Protein AF-A0A1M5EI82-F1 (afdb_monomer)

Foldseek 3Di:
DVVVVVVVVVPPPDDDPVNVVVVVVVVVVVCVPVVVVVVVVLVVVLVVVVVVLQVLQQVLVVVCVVVVNFDPDLDPDDDPPPPDDDDDKTKAQPVNSCVVPSDVDQDDRGDPQAGSVSWIWIWDQDPPDRDIDTHTDRPGPD

Radius of gyratio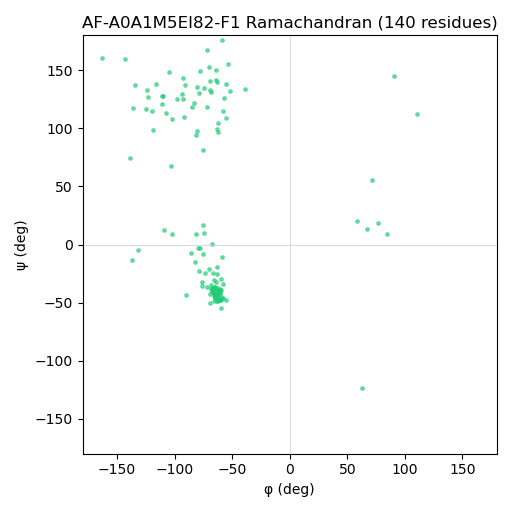n: 29.44 Å; Cα contacts (8 Å, |Δi|>4): 134; chains: 1; bounding box: 91×38×67 Å

Nearest PDB structures (foldseek):
  4uwd-assembly1_A  TM=3.616E-01  e=4.903E+00  Homo sapiens
  5lbf-assembly1_A  TM=3.877E-01  e=9.250E+00  Homo sapiens
  5lbb-assembly1_A-3  TM=3.607E-01  e=8.147E+00  Homo sapiens

Organism: NCBI:txid930117

Structure (mmCIF, N/CA/C/O backbone):
data_AF-A0A1M5EI82-F1
#
_entry.id   AF-A0A1M5EI82-F1
#
loop_
_atom_site.group_PDB
_atom_site.id
_atom_site.type_symbol
_atom_site.label_atom_id
_atom_site.label_alt_id
_atom_site.label_comp_id
_atom_site.label_asym_id
_atom_site.label_entity_id
_atom_site.label_seq_id
_atom_site.pdbx_PDB_ins_code
_atom_site.Cartn_x
_atom_site.Cartn_y
_atom_site.Cartn_z
_atom_site.occupancy
_atom_site.B_iso_or_equiv
_atom_site.auth_seq_id
_atom_site.auth_comp_id
_atom_site.auth_asym_id
_atom_site.auth_atom_id
_atom_site.pdbx_PDB_model_num
ATOM 1 N N . MET A 1 1 ? -60.679 -20.393 24.642 1.00 58.78 1 MET A N 1
ATOM 2 C CA . MET A 1 1 ? -59.237 -20.642 24.381 1.00 58.78 1 MET A CA 1
ATOM 3 C C . MET A 1 1 ? -58.317 -19.411 24.526 1.00 58.78 1 MET A C 1
ATOM 5 O O . MET A 1 1 ? -57.128 -19.606 24.747 1.00 58.78 1 MET A O 1
ATOM 9 N N . LEU A 1 2 ? -58.817 -18.161 24.530 1.00 64.19 2 LEU A N 1
ATOM 10 C CA . LEU A 1 2 ? -57.994 -16.929 24.601 1.00 64.19 2 LEU A CA 1
ATOM 11 C C . LEU A 1 2 ? -57.156 -16.721 25.889 1.00 64.19 2 LEU A C 1
ATOM 13 O O . LEU A 1 2 ? -56.190 -15.961 25.880 1.00 64.19 2 LEU A O 1
ATOM 17 N N . LYS A 1 3 ? -57.477 -17.394 27.005 1.00 61.47 3 LYS A N 1
ATOM 18 C CA . LYS A 1 3 ? -56.749 -17.227 28.283 1.00 61.47 3 LYS A CA 1
ATOM 19 C C . LYS A 1 3 ? -55.294 -17.729 28.237 1.00 61.47 3 LYS A C 1
ATOM 21 O O . LYS A 1 3 ? -54.474 -17.240 29.010 1.00 61.47 3 LYS A O 1
ATOM 26 N N . LYS A 1 4 ? -54.953 -18.661 27.334 1.00 62.34 4 LYS A N 1
ATOM 27 C CA . LYS A 1 4 ? -53.582 -19.198 27.212 1.00 62.34 4 LYS A CA 1
ATOM 28 C C . LYS A 1 4 ? -52.618 -18.224 26.511 1.00 62.34 4 LYS A C 1
ATOM 30 O O . LYS A 1 4 ? -51.461 -18.154 26.912 1.00 62.34 4 LYS A O 1
ATOM 35 N N . LEU A 1 5 ? -53.093 -17.410 25.559 1.00 65.62 5 LEU A N 1
ATOM 36 C CA . LEU A 1 5 ? -52.275 -16.395 24.869 1.00 65.62 5 LEU A CA 1
ATOM 37 C C . LEU A 1 5 ? -51.879 -15.235 25.800 1.00 65.62 5 LEU A C 1
ATOM 39 O O . LEU A 1 5 ? -50.717 -14.837 25.842 1.00 65.62 5 LEU A O 1
ATOM 43 N N . LYS A 1 6 ? -52.818 -14.750 26.627 1.00 63.22 6 LYS A N 1
ATOM 44 C CA . LYS A 1 6 ? -52.584 -13.647 27.584 1.00 63.22 6 LYS A CA 1
ATOM 45 C C . LYS A 1 6 ? -51.534 -13.978 28.660 1.00 63.22 6 LYS A C 1
ATOM 47 O O . LYS A 1 6 ? -50.902 -13.078 29.201 1.00 63.22 6 LYS A O 1
ATOM 52 N N . LYS A 1 7 ? -51.332 -15.266 28.969 1.00 59.28 7 LYS A N 1
ATOM 53 C CA . LYS A 1 7 ? -50.349 -15.738 29.961 1.00 59.28 7 LYS A CA 1
ATOM 54 C C . LYS A 1 7 ? -48.911 -15.760 29.417 1.00 59.28 7 LYS A C 1
ATOM 56 O O . LYS A 1 7 ? -47.985 -15.686 30.218 1.00 59.28 7 LYS A O 1
ATOM 61 N N . LYS A 1 8 ? -48.727 -15.819 28.089 1.00 62.22 8 LYS A N 1
ATOM 62 C CA . LYS A 1 8 ? -47.405 -15.844 27.433 1.00 62.22 8 LYS A CA 1
ATOM 63 C C . LYS A 1 8 ? -46.735 -14.460 27.410 1.00 62.22 8 LYS A C 1
ATOM 65 O O . LYS A 1 8 ? -45.540 -14.368 27.644 1.00 62.22 8 LYS A O 1
ATOM 70 N N . PHE A 1 9 ? -47.511 -13.385 27.243 1.00 64.31 9 PHE A N 1
ATOM 71 C CA . PHE A 1 9 ? -47.004 -12.002 27.286 1.00 64.31 9 PHE A CA 1
ATOM 72 C C . PHE A 1 9 ? -46.648 -11.510 28.698 1.00 64.31 9 PHE A C 1
ATOM 74 O O . PHE A 1 9 ? -45.794 -10.649 28.850 1.00 64.31 9 PHE A O 1
ATOM 81 N N . LYS A 1 10 ? -47.249 -12.086 29.748 1.00 60.59 10 LYS A N 1
ATOM 82 C CA . LYS A 1 10 ? -46.920 -11.769 31.151 1.00 60.59 10 LYS A CA 1
ATOM 83 C C . LYS A 1 10 ? -45.632 -12.433 31.668 1.00 60.59 10 LYS A C 1
ATOM 85 O O . LYS A 1 10 ? -45.276 -12.210 32.817 1.00 60.59 10 LYS A O 1
ATOM 90 N N . GLN A 1 11 ? -44.969 -13.266 30.862 1.00 62.69 11 GLN A N 1
ATOM 91 C CA . GLN A 1 11 ? -43.753 -14.003 31.246 1.00 62.69 11 GLN A CA 1
ATOM 92 C C . GLN A 1 11 ? -42.485 -13.498 30.550 1.00 62.69 11 GLN A C 1
ATOM 94 O O . GLN A 1 11 ? -41.451 -14.157 30.613 1.00 62.69 11 GLN A O 1
ATOM 99 N N . GLN A 1 12 ? -42.532 -12.336 29.901 1.00 67.44 12 GLN A N 1
ATOM 100 C CA . GLN A 1 12 ? -41.312 -11.700 29.423 1.00 67.44 12 GLN A CA 1
ATOM 101 C C . GLN A 1 12 ? -40.662 -10.982 30.606 1.00 67.44 12 GLN A C 1
ATOM 103 O O . GLN A 1 12 ? -41.083 -9.895 30.996 1.00 67.44 12 GLN A O 1
ATOM 108 N N . LYS A 1 13 ? -39.676 -11.637 31.230 1.00 70.38 13 LYS A N 1
ATOM 109 C CA . LYS A 1 13 ? -38.727 -10.958 32.114 1.00 70.38 13 LYS A CA 1
ATOM 110 C C . LYS A 1 13 ? -37.973 -9.958 31.234 1.00 70.38 13 LYS A C 1
ATOM 112 O O . LYS A 1 13 ? -37.131 -10.364 30.441 1.00 70.38 13 LYS A O 1
ATOM 117 N N . GLY A 1 14 ? -38.381 -8.692 31.273 1.00 72.62 14 GLY A N 1
ATOM 118 C CA . GLY A 1 14 ? -37.702 -7.623 30.548 1.00 72.62 14 GLY A CA 1
ATOM 119 C C . GLY A 1 14 ? -36.290 -7.438 31.094 1.00 72.62 14 GLY A C 1
ATOM 120 O O . GLY A 1 14 ? -36.087 -7.547 32.303 1.00 72.62 14 GLY A O 1
ATOM 121 N N . PHE A 1 15 ? -35.339 -7.176 30.198 1.00 75.94 15 PHE A N 1
ATOM 122 C CA . PHE A 1 15 ? -34.001 -6.719 30.566 1.00 75.94 15 PHE A CA 1
ATOM 123 C C . PHE A 1 15 ? -34.118 -5.461 31.428 1.00 75.94 15 PHE A C 1
ATOM 125 O O . PHE A 1 15 ? -34.940 -4.580 31.154 1.00 75.94 15 PHE A O 1
ATOM 132 N N . THR A 1 16 ? -33.316 -5.374 32.480 1.00 89.81 16 THR A N 1
ATOM 133 C CA . THR A 1 16 ? -33.266 -4.172 33.309 1.00 89.81 16 THR A CA 1
ATOM 134 C C . THR A 1 16 ? -32.439 -3.093 32.607 1.00 89.81 16 THR A C 1
ATOM 136 O O . THR A 1 16 ? -31.489 -3.386 31.880 1.00 89.81 16 THR A O 1
ATOM 139 N N . LEU A 1 17 ? -32.766 -1.816 32.829 1.00 88.56 17 LEU A N 1
ATOM 140 C CA . LEU A 1 17 ? -31.970 -0.706 32.284 1.00 88.56 17 LEU A CA 1
ATOM 141 C C . LEU A 1 17 ? -30.519 -0.737 32.789 1.00 88.56 17 LEU A C 1
ATOM 143 O O . LEU A 1 17 ? -29.614 -0.319 32.076 1.00 88.56 17 LEU A O 1
ATOM 147 N N . VAL A 1 18 ? -30.299 -1.263 33.996 1.00 91.69 18 VAL A N 1
ATOM 148 C CA . VAL A 1 18 ? -28.968 -1.396 34.603 1.00 91.69 18 VAL A CA 1
ATOM 149 C C . VAL A 1 18 ? -28.112 -2.414 33.849 1.00 91.69 18 VAL A C 1
ATOM 151 O O . VAL A 1 18 ? -26.935 -2.155 33.612 1.00 91.69 18 VAL A O 1
ATOM 154 N N . GLU A 1 19 ? -28.693 -3.536 33.416 1.00 89.25 19 GLU A N 1
ATOM 155 C CA . GLU A 1 19 ? -27.982 -4.521 32.591 1.00 89.25 19 GLU A CA 1
ATOM 156 C C . GLU A 1 19 ? -27.579 -3.930 31.239 1.00 89.25 19 GLU A C 1
ATOM 158 O O . GLU A 1 19 ? -26.444 -4.112 30.805 1.00 89.25 19 GLU A O 1
ATOM 163 N N . LEU A 1 20 ? -28.469 -3.169 30.594 1.00 91.88 20 LEU A N 1
ATOM 164 C CA . LEU A 1 20 ? -28.139 -2.507 29.332 1.00 91.88 20 LEU A CA 1
ATOM 165 C C . LEU A 1 20 ? -27.047 -1.437 29.522 1.00 91.88 20 LEU A C 1
ATOM 167 O O . LEU A 1 20 ? -26.140 -1.328 28.698 1.00 91.88 20 LEU A O 1
ATOM 171 N N . LEU A 1 21 ? -27.103 -0.688 30.628 1.00 93.25 21 LEU A N 1
ATOM 172 C CA . LEU A 1 21 ? -26.126 0.346 30.971 1.00 93.25 21 LEU A CA 1
ATOM 173 C C . LEU A 1 21 ? -24.723 -0.234 31.216 1.00 93.25 21 LEU A C 1
ATOM 175 O O . LEU A 1 21 ? -23.734 0.319 30.736 1.00 93.25 21 LEU A O 1
ATOM 179 N N . ALA A 1 22 ? -24.624 -1.364 31.919 1.00 94.38 22 ALA A N 1
ATOM 180 C CA . ALA A 1 22 ? -23.345 -2.033 32.146 1.00 94.38 22 ALA A CA 1
ATOM 181 C C . ALA A 1 22 ? -22.690 -2.490 30.828 1.00 94.38 22 ALA A C 1
ATOM 183 O O . ALA A 1 22 ? -21.480 -2.350 30.658 1.00 94.38 22 ALA A O 1
ATOM 184 N N . VAL A 1 23 ? -23.484 -2.976 29.866 1.00 95.56 23 VAL A N 1
ATOM 185 C CA . VAL A 1 23 ? -22.982 -3.426 28.556 1.00 95.56 23 VAL A CA 1
ATOM 186 C C . VAL A 1 23 ? -22.417 -2.263 27.741 1.00 95.56 23 VAL A C 1
ATOM 188 O O . VAL A 1 23 ? -21.295 -2.358 27.246 1.00 95.56 23 VAL A O 1
ATOM 191 N N . ILE A 1 24 ? -23.148 -1.149 27.624 1.00 95.44 24 ILE A N 1
ATOM 192 C CA . ILE A 1 24 ? -22.660 0.012 26.861 1.00 95.44 24 ILE A CA 1
ATOM 193 C C . ILE A 1 24 ? -21.431 0.656 27.512 1.00 95.44 24 ILE A C 1
ATOM 195 O O . ILE A 1 24 ? -20.576 1.169 26.796 1.00 95.44 24 ILE A O 1
ATOM 199 N N . ALA A 1 25 ? -21.304 0.592 28.843 1.00 96.44 25 ALA A N 1
ATOM 200 C CA . ALA A 1 25 ? -20.120 1.076 29.546 1.00 96.44 25 ALA A CA 1
ATOM 201 C C . ALA A 1 25 ? -18.874 0.256 29.171 1.00 96.44 25 ALA A C 1
ATOM 203 O O . ALA A 1 25 ? -17.836 0.829 28.846 1.00 96.44 25 ALA A O 1
ATOM 204 N N . ILE A 1 26 ? -18.989 -1.077 29.142 1.00 97.12 26 ILE A N 1
ATOM 205 C CA . ILE A 1 26 ? -17.895 -1.963 28.716 1.00 97.12 26 ILE A CA 1
ATOM 206 C C . ILE A 1 26 ? -17.563 -1.740 27.233 1.00 97.12 26 ILE A C 1
ATOM 208 O O . ILE A 1 26 ? -16.391 -1.595 26.888 1.00 97.12 26 ILE A O 1
ATOM 212 N N . LEU A 1 27 ? -18.575 -1.651 26.360 1.00 97.44 27 LEU A N 1
ATOM 213 C CA . LEU A 1 27 ? -18.367 -1.355 24.937 1.00 97.44 27 LEU A CA 1
ATOM 214 C C . LEU A 1 27 ? -17.684 0.003 24.731 1.00 97.44 27 LEU A C 1
ATOM 216 O O . LEU A 1 27 ? -16.790 0.103 23.897 1.00 97.44 27 LEU A O 1
ATOM 220 N N . GLY A 1 28 ? -18.041 1.021 25.518 1.00 97.69 28 GLY A N 1
ATOM 221 C CA . GLY A 1 28 ? -17.406 2.338 25.472 1.00 97.69 28 GLY A CA 1
ATOM 222 C C . GLY A 1 28 ? -15.911 2.286 25.793 1.00 97.69 28 GLY A C 1
ATOM 223 O O . GLY A 1 28 ? -15.116 2.897 25.083 1.00 97.69 28 GLY A O 1
ATOM 224 N N . ILE A 1 29 ? -15.515 1.507 26.805 1.00 97.69 29 ILE A N 1
ATOM 225 C CA . ILE A 1 29 ? -14.099 1.315 27.163 1.00 97.69 29 ILE A CA 1
ATOM 226 C C . ILE A 1 29 ? -13.341 0.604 26.033 1.00 97.69 29 ILE A C 1
ATOM 228 O O . ILE A 1 29 ? -12.239 1.018 25.681 1.00 97.69 29 ILE A O 1
ATOM 232 N N . ILE A 1 30 ? -13.935 -0.437 25.438 1.00 97.69 30 ILE A N 1
ATOM 233 C CA . ILE A 1 30 ? -13.321 -1.170 24.320 1.00 97.69 30 ILE A CA 1
ATOM 234 C C . ILE A 1 30 ? -13.140 -0.246 23.113 1.00 97.69 30 ILE A C 1
ATOM 236 O O . ILE A 1 30 ? -12.047 -0.178 22.559 1.00 97.69 30 ILE A O 1
ATOM 240 N N . VAL A 1 31 ? -14.185 0.493 22.727 1.00 97.56 31 VAL A N 1
ATOM 241 C CA . VAL A 1 31 ? -14.155 1.415 21.579 1.00 97.56 31 VAL A CA 1
ATOM 242 C C . VAL A 1 31 ? -13.112 2.515 21.777 1.00 97.56 31 VAL A C 1
ATOM 244 O O . VAL A 1 31 ? -12.389 2.828 20.833 1.00 97.56 31 VAL A O 1
ATOM 247 N N . ALA A 1 32 ? -12.981 3.053 22.994 1.00 96.81 32 ALA A N 1
ATOM 248 C CA . ALA A 1 32 ? -12.012 4.105 23.301 1.00 96.81 32 ALA A CA 1
ATOM 249 C C . ALA A 1 32 ? -10.556 3.699 23.004 1.00 96.81 32 ALA A C 1
ATOM 251 O O . ALA A 1 32 ? -9.766 4.544 22.593 1.00 96.81 32 ALA A O 1
ATOM 252 N N . ILE A 1 33 ? -10.206 2.420 23.182 1.00 96.31 33 ILE A N 1
ATOM 253 C CA . ILE A 1 33 ? -8.868 1.890 22.871 1.00 96.31 33 ILE A CA 1
ATOM 254 C C . ILE A 1 33 ? -8.809 1.393 21.421 1.00 96.31 33 ILE A C 1
ATOM 256 O O . ILE A 1 33 ? -7.846 1.664 20.710 1.00 96.31 33 ILE A O 1
ATOM 260 N N . ALA A 1 34 ? -9.842 0.685 20.961 1.00 96.62 34 ALA A N 1
ATOM 261 C CA . ALA A 1 34 ? -9.832 0.010 19.668 1.00 96.62 34 ALA A CA 1
ATOM 262 C C . ALA A 1 34 ? -9.760 0.980 18.480 1.00 96.62 34 ALA A C 1
ATOM 264 O O . ALA A 1 34 ? -9.015 0.721 17.540 1.00 96.6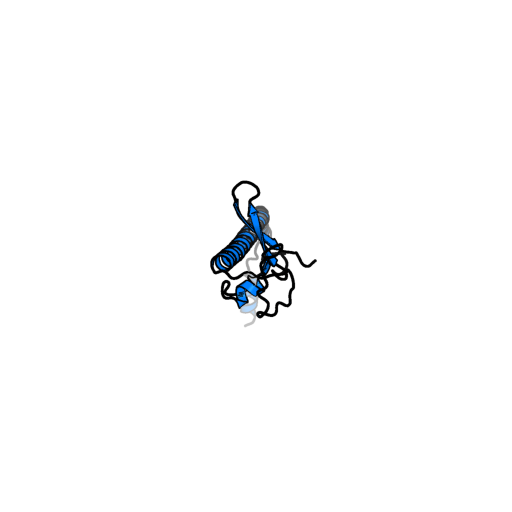2 34 ALA A O 1
ATOM 265 N N . VAL A 1 35 ? -10.495 2.097 18.516 1.00 95.25 35 VAL A N 1
ATOM 266 C CA . VAL A 1 35 ? -10.553 3.055 17.397 1.00 95.25 35 VAL A CA 1
ATOM 267 C C . VAL A 1 35 ? -9.178 3.645 17.043 1.00 95.25 35 VAL A C 1
ATOM 269 O O . VAL A 1 35 ? -8.776 3.499 15.888 1.00 95.25 35 VAL A O 1
ATOM 272 N N . PRO A 1 36 ? -8.417 4.261 17.974 1.00 95.19 36 PRO A N 1
ATOM 273 C CA . PRO A 1 36 ? -7.098 4.800 17.638 1.00 95.19 36 PRO A CA 1
ATOM 274 C C . PRO A 1 36 ? -6.096 3.703 17.254 1.00 95.19 36 PRO A C 1
ATOM 276 O O . PRO A 1 36 ? -5.295 3.899 16.346 1.00 95.19 36 PRO A O 1
ATOM 279 N N . THR A 1 37 ? -6.149 2.529 17.897 1.00 96.81 37 THR A N 1
ATOM 280 C CA . THR A 1 37 ? -5.247 1.417 17.564 1.00 96.81 37 THR A CA 1
ATOM 281 C C . THR A 1 37 ? -5.481 0.891 16.150 1.00 96.81 37 THR A C 1
ATOM 283 O O . THR A 1 37 ? -4.519 0.709 15.411 1.00 96.81 37 THR A O 1
ATOM 286 N N . ILE A 1 38 ? -6.738 0.670 15.755 1.00 95.12 38 ILE A N 1
ATOM 287 C CA . ILE A 1 38 ? -7.071 0.203 14.403 1.00 95.12 38 ILE A CA 1
ATOM 288 C C . ILE A 1 38 ? -6.701 1.268 13.370 1.00 95.12 38 ILE A C 1
ATOM 290 O O . ILE A 1 38 ? -6.124 0.919 12.347 1.00 95.12 38 ILE A O 1
ATOM 294 N N . GLY A 1 39 ? -6.961 2.550 13.655 1.00 93.19 39 GLY A N 1
ATOM 295 C CA . GLY A 1 39 ? -6.553 3.651 12.778 1.00 93.19 39 GLY A CA 1
ATOM 296 C C . GLY A 1 39 ? -5.051 3.637 12.482 1.00 93.19 39 GLY A C 1
ATOM 297 O O . GLY A 1 39 ? -4.664 3.659 11.319 1.00 93.19 39 GLY A O 1
ATOM 298 N N . ASN A 1 40 ? -4.219 3.495 13.519 1.00 94.06 40 ASN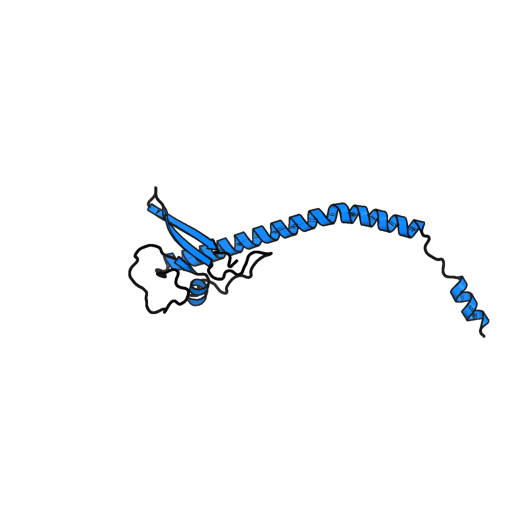 A N 1
ATOM 299 C CA . ASN A 1 40 ? -2.763 3.425 13.359 1.00 94.06 40 ASN A CA 1
ATOM 300 C C . ASN A 1 40 ? -2.304 2.168 12.602 1.00 94.06 40 ASN A C 1
ATOM 302 O O . ASN A 1 40 ? -1.351 2.217 11.834 1.00 94.06 40 ASN A O 1
ATOM 306 N N . ILE A 1 41 ? -2.952 1.018 12.820 1.00 95.12 41 ILE A N 1
ATOM 307 C CA . ILE A 1 41 ? -2.610 -0.217 12.095 1.00 95.12 41 ILE A CA 1
ATOM 308 C C . ILE A 1 41 ? -2.914 -0.056 10.606 1.00 95.12 41 ILE A C 1
ATOM 310 O O . ILE A 1 41 ? -2.095 -0.449 9.779 1.00 95.12 41 ILE A O 1
ATOM 314 N N . VAL A 1 42 ? -4.067 0.525 10.267 1.00 93.38 42 VAL A N 1
ATOM 315 C CA . VAL A 1 42 ? -4.451 0.772 8.873 1.00 93.38 42 VAL A CA 1
ATOM 316 C C . VAL A 1 42 ? -3.476 1.747 8.222 1.00 93.38 42 VAL A C 1
ATOM 318 O O . VAL A 1 42 ? -2.929 1.408 7.181 1.00 93.38 42 VAL A O 1
ATOM 321 N N . SER A 1 43 ? -3.166 2.882 8.859 1.00 91.88 43 SER A N 1
ATOM 322 C CA . SER A 1 43 ? -2.221 3.857 8.294 1.00 91.88 43 SER A CA 1
ATOM 323 C C . SER A 1 43 ? -0.827 3.269 8.076 1.00 91.88 43 SER A C 1
ATOM 325 O O . SER A 1 43 ? -0.211 3.512 7.045 1.00 91.88 43 SER A O 1
ATOM 327 N N . ASN A 1 44 ? -0.338 2.458 9.019 1.00 93.69 44 ASN A N 1
ATOM 328 C CA . ASN A 1 44 ? 0.956 1.795 8.868 1.00 93.69 44 ASN A CA 1
ATOM 329 C C . ASN A 1 44 ? 0.920 0.753 7.740 1.00 93.69 44 ASN A C 1
ATOM 331 O O . ASN A 1 44 ? 1.865 0.657 6.970 1.00 93.69 44 ASN A O 1
ATOM 335 N N . SER A 1 45 ? -0.182 0.004 7.615 1.00 94.12 45 SER A N 1
ATOM 336 C CA . SER A 1 45 ? -0.352 -0.972 6.529 1.00 94.12 45 SER A CA 1
ATOM 337 C C . SER A 1 45 ? -0.405 -0.289 5.160 1.00 94.12 45 SER A C 1
ATOM 339 O O . SER A 1 45 ? 0.113 -0.829 4.187 1.00 94.12 45 SER A O 1
ATOM 341 N N . GLU A 1 46 ? -1.018 0.896 5.083 1.00 92.38 46 GLU A N 1
ATOM 342 C CA . GLU A 1 46 ? -1.034 1.719 3.872 1.00 92.38 46 GLU A CA 1
ATOM 343 C C . GLU A 1 46 ? 0.376 2.211 3.507 1.00 92.38 46 GLU A C 1
ATOM 345 O O . GLU A 1 46 ? 0.790 2.096 2.355 1.00 92.38 46 GLU A O 1
ATOM 350 N N . GLU A 1 47 ? 1.146 2.698 4.485 1.00 91.88 47 GLU A N 1
ATOM 351 C CA . GLU A 1 47 ? 2.534 3.132 4.276 1.00 91.88 47 GLU A CA 1
ATOM 352 C C . GLU A 1 47 ? 3.446 1.971 3.841 1.00 91.88 47 GLU A C 1
ATOM 354 O O . GLU A 1 47 ? 4.267 2.126 2.935 1.00 91.88 47 GLU A O 1
ATOM 359 N N . ASP A 1 48 ? 3.287 0.797 4.454 1.00 93.94 48 ASP A N 1
ATOM 360 C CA . ASP A 1 48 ? 4.059 -0.400 4.114 1.00 93.94 48 ASP A CA 1
ATOM 361 C C . ASP A 1 48 ? 3.744 -0.890 2.693 1.00 93.94 48 ASP A C 1
ATOM 363 O O . ASP A 1 48 ? 4.657 -1.232 1.939 1.00 93.94 48 ASP A O 1
ATOM 367 N N . ALA A 1 49 ? 2.470 -0.881 2.291 1.00 93.19 49 ALA A N 1
ATOM 368 C CA . ALA A 1 49 ? 2.071 -1.250 0.935 1.00 93.19 49 ALA A CA 1
ATOM 369 C C . ALA A 1 49 ? 2.561 -0.233 -0.111 1.00 93.19 49 ALA A C 1
ATOM 371 O O . ALA A 1 49 ? 3.016 -0.632 -1.182 1.00 93.19 49 ALA A O 1
ATOM 372 N N . LEU A 1 50 ? 2.555 1.067 0.210 1.00 90.75 50 LEU A N 1
ATOM 373 C CA . LEU A 1 50 ? 3.125 2.096 -0.662 1.00 90.75 50 LEU A CA 1
ATOM 374 C C . LEU A 1 50 ? 4.623 1.866 -0.907 1.00 90.75 50 LEU A C 1
ATOM 376 O O . LEU A 1 50 ? 5.062 1.883 -2.057 1.00 90.75 50 LEU A O 1
ATOM 380 N N . LYS A 1 51 ? 5.393 1.613 0.158 1.00 91.81 51 LYS A N 1
ATOM 381 C CA . LYS A 1 51 ? 6.830 1.310 0.054 1.00 91.81 51 LYS A CA 1
ATOM 382 C C . LYS A 1 51 ? 7.084 0.042 -0.755 1.00 91.81 51 LYS A C 1
ATOM 384 O O . LYS A 1 51 ? 8.010 0.009 -1.558 1.00 91.81 51 LYS A O 1
ATOM 389 N N . ALA A 1 52 ? 6.254 -0.985 -0.570 1.00 94.12 52 ALA A N 1
ATOM 390 C CA . ALA A 1 52 ? 6.351 -2.217 -1.345 1.00 94.12 52 ALA A CA 1
ATOM 391 C C . ALA A 1 52 ? 6.120 -1.967 -2.845 1.00 94.12 52 ALA A C 1
ATOM 393 O O . ALA A 1 52 ? 6.863 -2.497 -3.671 1.00 94.12 52 ALA A O 1
ATOM 394 N N . ASN A 1 53 ? 5.142 -1.128 -3.203 1.00 92.88 53 ASN A N 1
ATOM 395 C CA . ASN A 1 53 ? 4.887 -0.745 -4.592 1.00 92.88 53 ASN A CA 1
ATOM 396 C C . ASN A 1 53 ? 6.046 0.073 -5.188 1.00 92.88 53 ASN A C 1
ATOM 398 O O . ASN A 1 53 ? 6.479 -0.208 -6.304 1.00 92.88 53 ASN A O 1
ATOM 402 N N . GLU A 1 54 ? 6.581 1.047 -4.447 1.00 92.44 54 GLU A N 1
ATOM 403 C CA . GLU A 1 54 ? 7.765 1.819 -4.853 1.00 92.44 54 GLU A CA 1
ATOM 404 C C . GLU A 1 54 ? 8.974 0.905 -5.106 1.00 92.44 54 GLU A C 1
ATOM 406 O O . GLU A 1 54 ? 9.648 1.024 -6.134 1.00 92.44 54 GLU A O 1
ATOM 411 N N . GLU A 1 55 ? 9.238 -0.040 -4.201 1.00 93.94 55 GLU A N 1
ATOM 412 C CA . GLU A 1 55 ? 10.330 -1.002 -4.342 1.00 93.94 55 GLU A CA 1
ATOM 413 C C . GLU A 1 55 ? 10.130 -1.907 -5.563 1.00 93.94 55 GLU A C 1
ATOM 415 O O . GLU A 1 55 ? 11.069 -2.136 -6.328 1.00 93.94 55 GLU A O 1
ATOM 420 N N . LEU A 1 56 ? 8.906 -2.389 -5.777 1.00 94.69 56 LEU A N 1
ATOM 421 C CA . LEU A 1 56 ? 8.534 -3.219 -6.919 1.00 94.69 56 LEU A CA 1
ATOM 422 C C . LEU A 1 56 ? 8.756 -2.485 -8.251 1.00 94.69 56 LEU A C 1
ATOM 424 O O . LEU A 1 56 ? 9.434 -3.023 -9.128 1.00 94.69 56 LEU A O 1
ATOM 428 N N . ILE A 1 57 ? 8.293 -1.238 -8.375 1.00 92.88 57 ILE A N 1
ATOM 429 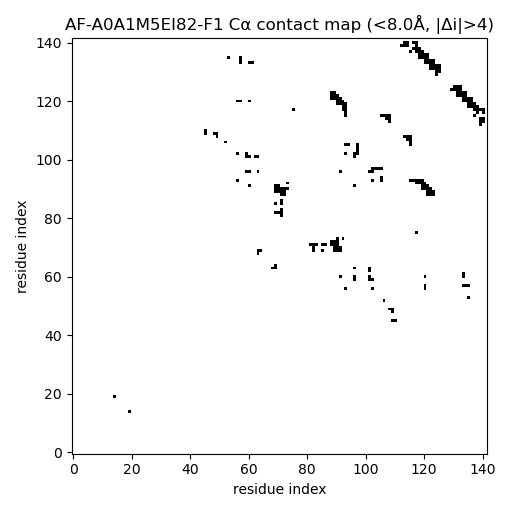C CA . ILE A 1 57 ? 8.488 -0.413 -9.580 1.00 92.88 57 ILE A CA 1
ATOM 430 C C . ILE A 1 57 ? 9.979 -0.102 -9.786 1.00 92.88 57 ILE A C 1
ATOM 432 O O . ILE A 1 57 ? 10.505 -0.226 -10.893 1.00 92.88 57 ILE A O 1
ATOM 436 N N . THR A 1 58 ? 10.699 0.242 -8.717 1.00 93.19 58 THR A N 1
ATOM 437 C CA . THR A 1 58 ? 12.138 0.539 -8.783 1.00 93.19 58 THR A CA 1
ATOM 438 C C . THR A 1 58 ? 12.953 -0.683 -9.203 1.00 93.19 58 THR A C 1
ATOM 440 O O . THR A 1 58 ? 13.890 -0.569 -9.994 1.00 93.19 58 THR A O 1
ATOM 443 N N . ASN A 1 59 ? 12.608 -1.870 -8.704 1.00 94.50 59 ASN A N 1
ATOM 444 C CA . ASN A 1 59 ? 13.270 -3.112 -9.090 1.00 94.50 59 ASN A CA 1
ATOM 445 C C . ASN A 1 59 ? 12.975 -3.488 -10.547 1.00 94.50 59 ASN A C 1
ATOM 447 O O . ASN A 1 59 ? 13.893 -3.919 -11.247 1.00 94.50 59 ASN A O 1
ATOM 451 N N . ALA A 1 60 ? 11.750 -3.260 -11.026 1.00 93.00 60 ALA A N 1
ATOM 452 C CA . ALA A 1 60 ? 11.407 -3.419 -12.437 1.00 93.00 60 ALA A CA 1
ATOM 453 C C . ALA A 1 60 ? 12.235 -2.470 -13.326 1.00 93.00 60 ALA A C 1
ATOM 455 O O . ALA A 1 60 ? 12.854 -2.920 -14.288 1.00 93.00 60 ALA A O 1
ATOM 456 N N . ALA A 1 61 ? 12.356 -1.192 -12.952 1.00 90.50 61 ALA A N 1
ATOM 457 C CA . ALA A 1 61 ? 13.193 -0.217 -13.658 1.00 90.50 61 ALA A CA 1
ATOM 458 C C . ALA A 1 61 ? 14.682 -0.596 -13.668 1.00 90.50 61 ALA A C 1
ATOM 460 O O . ALA A 1 61 ? 15.351 -0.485 -14.696 1.00 90.50 61 ALA A O 1
ATOM 461 N N . ARG A 1 62 ? 15.211 -1.105 -12.547 1.00 90.75 62 ARG A N 1
ATOM 462 C CA . ARG A 1 62 ? 16.580 -1.646 -12.486 1.00 90.75 62 ARG A CA 1
ATOM 463 C C . ARG A 1 62 ? 16.769 -2.798 -13.460 1.00 90.75 62 ARG A C 1
ATOM 465 O O . ARG A 1 62 ? 17.781 -2.837 -14.156 1.00 90.75 62 ARG A O 1
ATOM 472 N N . LEU A 1 63 ? 15.816 -3.727 -13.501 1.00 91.88 63 LEU A N 1
ATOM 473 C CA . LEU A 1 63 ? 15.884 -4.883 -14.385 1.00 91.88 63 LEU A CA 1
ATOM 474 C C . LEU A 1 63 ? 15.812 -4.465 -15.862 1.00 91.88 63 LEU A C 1
ATOM 476 O O . LEU A 1 63 ? 16.604 -4.950 -16.671 1.00 91.88 63 LEU A O 1
ATOM 480 N N . ALA A 1 64 ? 14.937 -3.513 -16.190 1.00 88.94 64 ALA A N 1
ATOM 481 C CA . ALA A 1 64 ? 14.848 -2.915 -17.518 1.00 88.94 64 ALA A CA 1
ATOM 482 C C . ALA A 1 64 ? 16.175 -2.258 -17.923 1.00 88.94 64 ALA A C 1
ATOM 484 O O . ALA A 1 64 ? 16.722 -2.572 -18.981 1.00 88.94 64 ALA A O 1
ATOM 485 N N . HIS A 1 65 ? 16.769 -1.464 -17.030 1.00 86.25 65 HIS A N 1
ATOM 486 C CA . HIS A 1 65 ? 18.044 -0.803 -17.286 1.00 86.25 65 HIS A CA 1
ATOM 487 C C . HIS A 1 65 ? 19.187 -1.788 -17.565 1.00 86.25 65 HIS A C 1
ATOM 489 O O . HIS A 1 65 ? 19.909 -1.638 -18.550 1.00 86.25 65 HIS A O 1
ATOM 495 N N . VAL A 1 66 ? 19.345 -2.838 -16.746 1.00 87.69 66 VAL A N 1
ATOM 496 C CA . VAL A 1 66 ? 20.413 -3.836 -16.965 1.00 87.69 66 VAL A CA 1
ATOM 497 C C . VAL A 1 66 ? 20.167 -4.711 -18.196 1.00 87.69 66 VAL A C 1
ATOM 499 O O . VAL A 1 66 ? 21.114 -5.286 -18.727 1.00 87.69 66 VAL A O 1
ATOM 502 N N . SER A 1 67 ? 18.918 -4.811 -18.663 1.00 86.94 67 SER A N 1
ATOM 503 C CA . SER A 1 67 ? 18.580 -5.501 -19.913 1.00 86.94 67 SER A CA 1
ATOM 504 C C . SER A 1 67 ? 18.957 -4.702 -21.170 1.00 86.94 67 SER A C 1
ATOM 506 O O . SER A 1 67 ? 18.912 -5.244 -22.273 1.00 86.94 67 SER A O 1
ATOM 508 N N . GLY A 1 68 ? 19.371 -3.439 -21.007 1.00 78.75 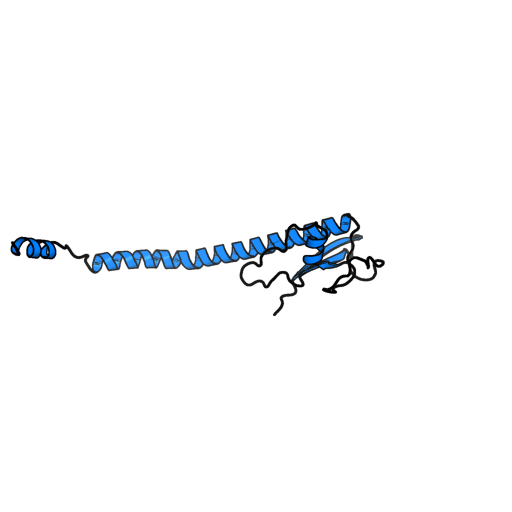68 GLY A N 1
ATOM 509 C CA . GLY A 1 68 ? 19.717 -2.534 -22.103 1.00 78.75 68 GLY A CA 1
ATOM 510 C C . GLY A 1 68 ? 18.517 -1.802 -22.702 1.00 78.75 68 GLY A C 1
ATOM 511 O O . GLY A 1 68 ? 18.668 -1.143 -23.727 1.00 78.75 68 GLY A O 1
ATOM 512 N N . LEU A 1 69 ? 17.339 -1.906 -22.079 1.00 74.56 69 LEU A N 1
ATOM 513 C CA . LEU A 1 69 ? 16.175 -1.116 -22.453 1.00 74.56 69 LEU A CA 1
ATOM 514 C C . LEU A 1 69 ? 16.250 0.231 -21.745 1.00 74.56 69 LEU A C 1
ATOM 516 O O . LEU A 1 69 ? 16.252 0.304 -20.519 1.00 74.56 69 LEU A O 1
ATOM 520 N N . THR A 1 70 ? 16.326 1.292 -22.535 1.00 68.69 70 THR A N 1
ATOM 521 C CA . THR A 1 70 ? 16.304 2.676 -22.068 1.00 68.69 70 THR A CA 1
ATOM 522 C C . THR A 1 70 ? 15.160 3.388 -22.762 1.00 68.69 70 THR A C 1
ATOM 524 O O . THR A 1 70 ? 15.091 3.374 -23.992 1.00 68.69 70 THR A O 1
ATOM 527 N N . PHE A 1 71 ? 14.284 4.021 -21.991 1.00 68.62 71 PHE A N 1
ATOM 528 C CA . PHE A 1 71 ? 13.236 4.872 -22.538 1.00 68.62 71 PHE A CA 1
ATOM 529 C C . PHE 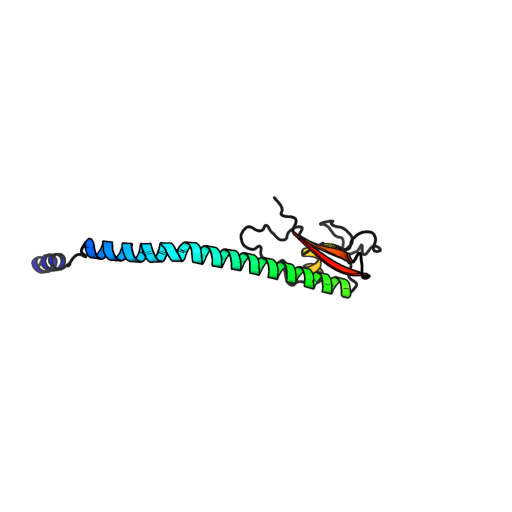A 1 71 ? 13.714 6.321 -22.459 1.00 68.62 71 PHE A C 1
ATOM 531 O O . PHE A 1 71 ? 14.153 6.793 -21.406 1.00 68.62 71 PHE A O 1
ATOM 538 N N . SER A 1 72 ? 13.695 6.998 -23.605 1.00 59.03 72 SER A N 1
ATOM 539 C CA . SER A 1 72 ? 14.017 8.415 -23.707 1.00 59.03 72 SER A CA 1
ATOM 540 C C . SER A 1 72 ? 12.709 9.198 -23.617 1.00 59.03 72 SER A C 1
ATOM 542 O O . SER A 1 72 ? 11.775 8.909 -24.362 1.00 59.03 72 SER A O 1
ATOM 544 N N . ASN A 1 73 ? 12.684 10.203 -22.737 1.00 58.34 73 ASN A N 1
ATOM 545 C CA . ASN A 1 73 ? 11.610 11.179 -22.494 1.00 58.34 73 ASN A CA 1
ATOM 546 C C . ASN A 1 73 ? 10.557 10.819 -21.424 1.00 58.34 73 ASN A C 1
ATOM 548 O O . ASN A 1 73 ? 10.122 9.683 -21.275 1.00 58.34 73 ASN A O 1
ATOM 552 N N . ASN A 1 74 ? 10.103 11.868 -20.722 1.00 53.78 74 ASN A N 1
ATOM 553 C CA . ASN A 1 74 ? 8.906 11.908 -19.864 1.00 53.78 74 ASN A CA 1
ATOM 554 C C . ASN A 1 74 ? 7.593 11.976 -20.681 1.00 53.78 74 ASN A C 1
ATOM 556 O O . ASN A 1 74 ? 6.575 12.429 -20.158 1.00 53.78 74 ASN A O 1
ATOM 560 N N . ASP A 1 75 ? 7.623 11.646 -21.975 1.00 50.03 75 ASP A N 1
ATOM 561 C CA . ASP A 1 75 ? 6.440 11.773 -22.826 1.00 50.03 75 ASP A CA 1
ATOM 562 C C . ASP A 1 75 ? 5.502 10.590 -22.571 1.00 50.03 75 ASP A C 1
ATOM 564 O O . ASP A 1 75 ? 5.932 9.442 -22.545 1.00 50.03 75 ASP A O 1
ATOM 568 N N . THR A 1 76 ? 4.227 10.870 -22.332 1.00 49.91 76 THR A N 1
ATOM 569 C CA . THR A 1 76 ? 3.194 9.878 -21.981 1.00 49.91 76 THR A CA 1
ATOM 570 C C . THR A 1 76 ? 2.628 9.148 -23.206 1.00 49.91 76 THR A C 1
ATOM 572 O O . THR A 1 76 ? 1.621 8.457 -23.099 1.00 49.91 76 THR A O 1
ATOM 575 N N . ASP A 1 77 ? 3.239 9.339 -24.377 1.00 49.59 77 ASP A N 1
ATOM 576 C CA . ASP A 1 77 ? 2.859 8.728 -25.652 1.00 49.59 77 ASP A CA 1
ATOM 577 C C . ASP A 1 77 ? 4.144 8.298 -26.382 1.00 49.59 77 ASP A C 1
ATOM 579 O O . ASP A 1 77 ? 4.646 8.982 -27.276 1.00 49.59 77 ASP A O 1
ATOM 583 N N . VAL A 1 78 ? 4.767 7.208 -25.917 1.00 52.94 78 VAL A N 1
ATOM 584 C CA . VAL A 1 78 ? 6.021 6.719 -26.506 1.00 52.94 78 VAL A CA 1
ATOM 585 C C . VAL A 1 78 ? 5.731 5.702 -27.598 1.00 52.94 78 VAL A C 1
ATOM 587 O O . VAL A 1 78 ? 5.353 4.558 -27.357 1.00 52.94 78 VAL A O 1
ATOM 590 N N . ASP A 1 79 ? 5.988 6.144 -28.824 1.00 47.09 79 ASP A N 1
ATOM 591 C CA . ASP A 1 79 ? 6.236 5.286 -29.973 1.00 47.09 79 ASP A CA 1
ATOM 592 C C . ASP A 1 79 ? 7.443 4.375 -29.678 1.00 47.09 79 ASP A C 1
ATOM 594 O O . ASP A 1 79 ? 8.575 4.845 -29.519 1.00 47.09 79 ASP A O 1
ATOM 598 N N . VAL A 1 80 ? 7.195 3.064 -29.595 1.00 53.53 80 VAL A N 1
ATOM 599 C CA . VAL A 1 80 ? 8.183 2.008 -29.290 1.00 53.53 80 VAL A CA 1
ATOM 600 C C . VAL A 1 80 ? 9.347 1.980 -30.304 1.00 53.53 80 VAL A C 1
ATOM 602 O O . VAL A 1 80 ? 10.377 1.355 -30.050 1.00 53.53 80 VAL A O 1
ATOM 605 N N . ASP A 1 81 ? 9.236 2.706 -31.421 1.00 47.94 81 ASP A N 1
ATOM 606 C CA . ASP A 1 81 ? 10.256 2.784 -32.468 1.00 47.94 81 ASP A CA 1
ATOM 607 C C . ASP A 1 81 ? 11.357 3.850 -32.237 1.00 47.94 81 ASP A C 1
ATOM 609 O O . ASP A 1 81 ? 12.354 3.851 -32.965 1.00 47.94 81 ASP A O 1
ATOM 613 N N . ASN A 1 82 ? 11.261 4.723 -31.221 1.00 45.12 82 ASN A N 1
ATOM 614 C CA . ASN A 1 82 ? 12.305 5.721 -30.909 1.00 45.12 82 ASN A CA 1
ATOM 615 C C . ASN A 1 82 ? 13.169 5.343 -29.693 1.00 45.12 82 ASN A C 1
ATOM 617 O O . ASN A 1 82 ? 13.204 6.029 -28.672 1.00 45.12 82 ASN A O 1
ATOM 621 N N . VAL A 1 83 ? 13.967 4.282 -29.845 1.00 53.84 83 VAL A N 1
ATOM 622 C CA . VAL A 1 83 ? 15.190 4.092 -29.045 1.00 53.84 83 VAL A CA 1
ATOM 623 C C . VAL A 1 83 ? 16.256 5.043 -29.596 1.00 53.84 83 VAL A C 1
ATOM 625 O O . VAL A 1 83 ? 17.078 4.668 -30.433 1.00 53.84 83 VAL A O 1
ATOM 628 N N . THR A 1 84 ? 16.203 6.313 -29.196 1.00 44.16 84 THR A N 1
ATOM 629 C CA . THR A 1 84 ? 17.238 7.295 -29.541 1.00 44.16 84 THR A CA 1
ATOM 630 C C . THR A 1 84 ? 18.312 7.377 -28.465 1.00 44.16 84 THR A C 1
ATOM 632 O O . THR A 1 84 ? 18.034 7.253 -27.275 1.00 44.16 84 THR A O 1
ATOM 635 N N . ASP A 1 85 ? 19.541 7.568 -28.947 1.00 46.12 85 ASP A N 1
ATOM 636 C CA . ASP A 1 85 ? 20.804 7.673 -28.217 1.00 46.12 85 ASP A CA 1
ATOM 637 C C . ASP A 1 85 ? 20.675 8.461 -26.902 1.00 46.12 85 ASP A C 1
ATOM 639 O O . ASP A 1 85 ? 20.053 9.524 -26.856 1.00 46.12 85 ASP A O 1
ATOM 643 N N . ALA A 1 86 ? 21.256 7.905 -25.838 1.00 49.53 86 ALA A N 1
ATOM 644 C CA . ALA A 1 86 ?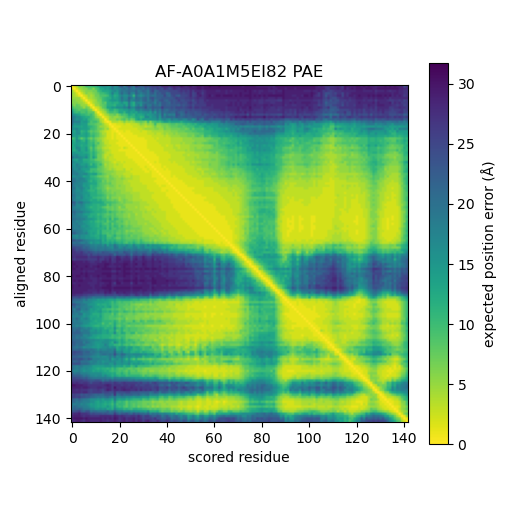 21.128 8.364 -24.463 1.00 49.53 86 ALA A CA 1
ATOM 645 C C . ALA A 1 86 ? 21.681 9.788 -24.287 1.00 49.53 86 ALA A C 1
ATOM 647 O O . ALA A 1 86 ? 22.880 9.994 -24.097 1.00 49.53 86 ALA A O 1
ATOM 648 N N . GLY A 1 87 ? 20.788 10.771 -24.332 1.00 46.59 87 GLY A N 1
ATOM 649 C CA . GLY A 1 87 ? 21.045 12.147 -23.936 1.00 46.59 87 GLY A CA 1
ATOM 650 C C . GLY A 1 87 ? 20.031 12.577 -22.883 1.00 46.59 87 GLY A C 1
ATOM 651 O O . GLY A 1 87 ? 18.844 12.650 -23.177 1.00 46.59 87 GLY A O 1
ATOM 652 N N . ASP A 1 88 ? 20.532 12.875 -21.684 1.00 53.62 88 ASP A N 1
ATOM 653 C CA . ASP A 1 88 ? 19.882 13.688 -20.646 1.00 53.62 88 ASP A CA 1
ATOM 654 C C . ASP A 1 88 ? 18.671 13.110 -19.889 1.00 53.62 88 ASP A C 1
ATOM 656 O O . ASP A 1 88 ? 17.671 13.792 -19.745 1.00 53.62 88 ASP A O 1
ATOM 660 N N . ASP A 1 89 ? 18.828 11.930 -19.272 1.00 58.44 89 ASP A N 1
ATOM 661 C CA . ASP A 1 89 ? 17.985 11.321 -18.211 1.00 58.44 89 ASP A CA 1
ATOM 662 C C . ASP A 1 89 ? 17.188 10.086 -18.683 1.00 58.44 89 ASP A C 1
ATOM 664 O O . ASP A 1 89 ? 16.245 10.180 -19.467 1.00 58.44 89 ASP A O 1
ATOM 668 N N . ASN A 1 90 ? 17.531 8.899 -18.158 1.00 75.31 90 ASN A N 1
ATOM 669 C CA . ASN A 1 90 ? 16.739 7.689 -18.409 1.00 75.31 90 ASN A CA 1
ATOM 670 C C . ASN A 1 90 ? 15.553 7.650 -17.440 1.00 75.31 90 ASN A C 1
ATOM 672 O O . ASN A 1 90 ? 15.757 7.623 -16.221 1.00 75.31 90 ASN A O 1
ATOM 676 N N . TYR A 1 91 ? 14.337 7.592 -17.977 1.00 80.38 91 TYR A N 1
ATOM 677 C CA . TYR A 1 91 ? 13.097 7.504 -17.209 1.00 80.38 91 TYR A CA 1
ATOM 678 C C . TYR A 1 91 ? 12.386 6.183 -17.498 1.00 80.38 91 TYR A C 1
ATOM 680 O O . TYR A 1 91 ? 12.298 5.765 -18.643 1.00 80.38 91 TYR A O 1
ATOM 688 N N . TYR A 1 92 ? 11.851 5.529 -16.472 1.00 86.00 92 TYR A N 1
ATOM 689 C CA . TYR A 1 92 ? 11.035 4.320 -16.608 1.00 86.00 92 TYR A CA 1
ATOM 690 C C . TYR A 1 92 ? 9.650 4.611 -16.050 1.00 86.00 92 TYR A C 1
ATOM 692 O O . TYR A 1 92 ? 9.477 4.601 -14.831 1.00 86.00 92 TYR A O 1
ATOM 700 N N . THR A 1 93 ? 8.687 4.914 -16.919 1.00 87.12 93 THR A N 1
ATOM 701 C CA . THR A 1 93 ? 7.281 5.053 -16.516 1.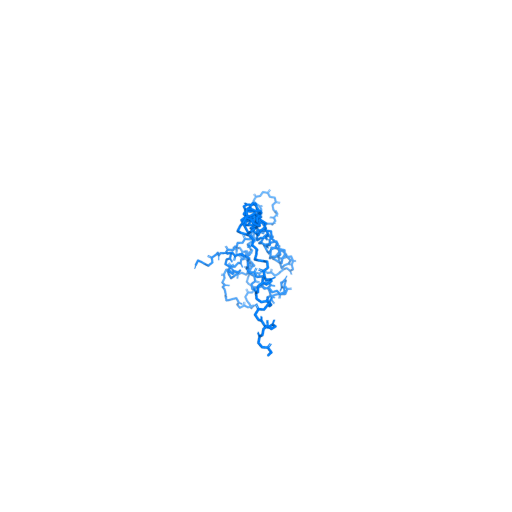00 87.12 93 THR A CA 1
ATOM 702 C C . THR A 1 93 ? 6.711 3.682 -16.158 1.00 87.12 93 THR A C 1
ATOM 704 O O . THR A 1 93 ? 7.176 2.655 -16.662 1.00 87.12 93 THR A O 1
ATOM 707 N N . VAL A 1 94 ? 5.711 3.642 -15.275 1.00 87.25 94 VAL A N 1
ATOM 708 C CA . VAL A 1 94 ? 5.084 2.367 -14.882 1.00 87.25 94 VAL A CA 1
ATOM 709 C C . VAL A 1 94 ? 4.461 1.663 -16.091 1.00 87.25 94 VAL A C 1
ATOM 711 O O . VAL A 1 94 ? 4.621 0.452 -16.222 1.00 87.25 94 VAL A O 1
ATOM 714 N N . ASP A 1 95 ? 3.855 2.413 -17.012 1.00 86.62 95 ASP A N 1
ATOM 715 C CA . ASP A 1 95 ? 3.249 1.859 -18.228 1.00 86.62 95 ASP A CA 1
ATOM 716 C C . ASP A 1 95 ? 4.285 1.177 -19.129 1.00 86.62 95 ASP A C 1
ATOM 718 O O . ASP A 1 95 ? 4.100 0.024 -19.513 1.00 86.62 95 ASP A O 1
ATOM 722 N N . HIS A 1 96 ? 5.443 1.806 -19.371 1.00 83.00 96 HIS A N 1
ATOM 723 C CA . HIS A 1 96 ? 6.498 1.179 -20.177 1.00 83.00 96 HIS A CA 1
ATOM 724 C C . HIS A 1 96 ? 7.062 -0.085 -19.524 1.00 83.00 96 HIS A C 1
ATOM 726 O O . HIS A 1 96 ? 7.468 -1.014 -20.220 1.00 83.00 96 HIS A O 1
ATOM 732 N N . LEU A 1 97 ? 7.106 -0.141 -18.189 1.00 87.62 97 LEU A N 1
ATOM 733 C CA . LEU A 1 97 ? 7.551 -1.337 -17.473 1.00 87.62 97 LEU A CA 1
ATOM 734 C C . LEU A 1 97 ? 6.556 -2.490 -17.621 1.00 87.62 97 LEU A C 1
ATOM 736 O O . LEU A 1 97 ? 6.989 -3.641 -17.709 1.00 87.62 97 LEU A O 1
ATOM 740 N N . VAL A 1 98 ? 5.258 -2.189 -17.682 1.00 89.81 98 VAL A N 1
ATOM 741 C CA . VAL A 1 98 ? 4.214 -3.178 -17.972 1.00 89.81 98 VAL A CA 1
ATOM 742 C C . VAL A 1 98 ? 4.310 -3.645 -19.423 1.00 89.81 98 VAL A C 1
ATOM 744 O O . VAL A 1 98 ? 4.410 -4.845 -19.674 1.00 89.81 98 VAL A O 1
ATOM 747 N N . ASP A 1 99 ? 4.376 -2.715 -20.375 1.00 87.62 99 ASP A N 1
ATOM 748 C CA . ASP A 1 99 ? 4.421 -3.032 -21.807 1.00 87.62 99 ASP A CA 1
ATOM 749 C C . ASP A 1 99 ? 5.676 -3.823 -22.197 1.00 87.62 99 ASP A C 1
ATOM 751 O O . ASP A 1 99 ? 5.617 -4.755 -23.003 1.00 87.62 99 ASP A O 1
ATOM 755 N N . ALA A 1 100 ? 6.818 -3.501 -21.586 1.00 86.19 100 ALA A N 1
ATOM 756 C CA . ALA A 1 100 ? 8.067 -4.226 -21.792 1.00 86.19 100 ALA A CA 1
ATOM 757 C C . ALA A 1 100 ? 8.158 -5.542 -20.991 1.00 86.19 100 ALA A C 1
ATOM 759 O O . ALA A 1 100 ? 9.133 -6.282 -21.140 1.00 86.19 100 ALA A O 1
ATOM 760 N N . GLY A 1 101 ? 7.158 -5.859 -20.160 1.00 90.19 101 GLY A N 1
ATOM 761 C CA . GLY A 1 101 ? 7.066 -7.118 -19.418 1.00 90.19 101 GLY A CA 1
ATOM 762 C C . GLY A 1 101 ? 7.976 -7.218 -18.190 1.00 90.19 101 GLY A C 1
ATOM 763 O O . GLY A 1 101 ? 8.236 -8.322 -17.711 1.00 90.19 101 GLY A O 1
ATOM 764 N N . PHE A 1 102 ? 8.472 -6.091 -17.670 1.00 91.62 102 PHE A N 1
ATOM 765 C CA . PHE A 1 102 ? 9.160 -6.040 -16.371 1.00 91.62 102 PHE A CA 1
ATOM 766 C C . PHE A 1 102 ? 8.186 -5.960 -15.199 1.00 91.62 102 PHE A C 1
ATOM 768 O O . PHE A 1 102 ? 8.587 -6.188 -14.055 1.00 91.62 102 PHE A O 1
ATOM 775 N N . LEU A 1 103 ? 6.925 -5.640 -15.484 1.00 93.06 103 LEU A N 1
ATOM 776 C CA . LEU A 1 103 ? 5.850 -5.571 -14.518 1.00 93.06 103 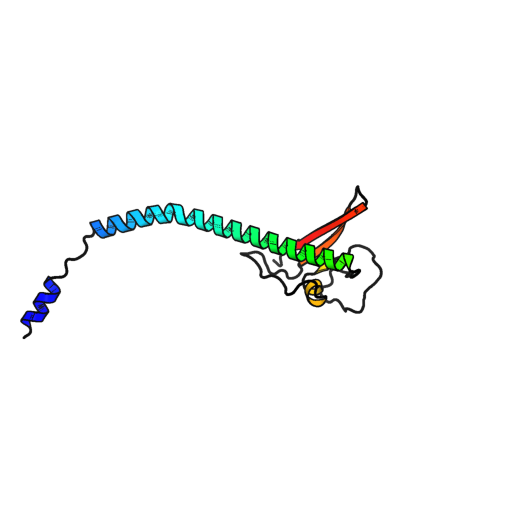LEU A CA 1
ATOM 777 C C . LEU A 1 103 ? 4.594 -6.267 -15.047 1.00 93.06 103 LEU A C 1
ATOM 779 O O . LEU A 1 103 ? 4.235 -6.102 -16.206 1.00 93.06 103 LEU A O 1
ATOM 783 N N . ASP A 1 104 ? 3.919 -7.036 -14.192 1.00 92.88 104 ASP A N 1
ATOM 784 C CA . ASP A 1 104 ? 2.708 -7.770 -14.591 1.00 92.88 104 ASP A CA 1
ATOM 785 C C . ASP A 1 104 ? 1.508 -6.831 -14.800 1.00 92.88 104 ASP A C 1
ATOM 787 O O . ASP A 1 104 ? 0.675 -7.051 -15.680 1.00 92.88 104 ASP A O 1
ATOM 791 N N . SER A 1 105 ? 1.402 -5.789 -13.971 1.00 90.50 105 SER A N 1
ATOM 792 C CA . SER A 1 105 ? 0.365 -4.761 -14.051 1.00 90.50 105 SER A CA 1
ATOM 793 C C . SER A 1 105 ? 0.762 -3.520 -13.257 1.00 90.50 105 SER A C 1
ATOM 795 O O . SER A 1 105 ? 1.566 -3.603 -12.326 1.00 90.50 105 SER A O 1
ATOM 797 N N . VAL A 1 106 ? 0.133 -2.384 -13.564 1.00 88.25 106 VAL A N 1
ATOM 798 C CA . VAL A 1 106 ? 0.196 -1.184 -12.717 1.00 88.25 106 VAL A CA 1
ATOM 799 C C . VAL A 1 106 ? -0.313 -1.550 -11.310 1.00 88.25 106 VAL A C 1
ATOM 801 O O . VAL A 1 106 ? -1.401 -2.125 -11.209 1.00 88.25 106 VAL A O 1
ATOM 804 N N . PRO A 1 107 ? 0.449 -1.293 -10.227 1.00 89.44 107 PRO A N 1
ATOM 805 C CA . PRO A 1 107 ? -0.001 -1.586 -8.871 1.00 89.44 107 PRO A CA 1
ATOM 806 C C . PRO A 1 107 ? -1.220 -0.748 -8.488 1.00 89.44 107 PRO A C 1
ATOM 808 O O . PRO A 1 107 ? -1.362 0.393 -8.923 1.00 89.44 107 PRO A O 1
ATOM 811 N N . ASP A 1 108 ? -2.076 -1.288 -7.625 1.00 88.06 108 ASP A N 1
ATOM 812 C CA . ASP A 1 108 ? -3.219 -0.537 -7.113 1.00 88.06 108 ASP A CA 1
ATOM 813 C C . ASP A 1 108 ? -2.766 0.585 -6.174 1.00 88.06 108 ASP A C 1
ATOM 815 O O . ASP A 1 108 ? -1.877 0.411 -5.332 1.00 88.06 108 ASP A O 1
ATOM 819 N N . ALA A 1 109 ? -3.430 1.732 -6.290 1.00 84.81 109 ALA A N 1
ATOM 820 C CA . ALA A 1 109 ? -3.245 2.848 -5.379 1.00 84.81 109 ALA A CA 1
ATOM 821 C C . ALA A 1 109 ? -3.656 2.468 -3.945 1.00 84.81 109 ALA A C 1
ATOM 823 O O . ALA A 1 109 ? -4.661 1.788 -3.717 1.00 84.81 109 ALA A O 1
ATOM 824 N N . VAL A 1 110 ? -2.877 2.929 -2.966 1.00 84.69 110 VAL A N 1
ATOM 825 C CA . VAL A 1 110 ? -3.069 2.602 -1.549 1.00 84.69 110 VAL A CA 1
ATOM 826 C C . VAL A 1 110 ? -3.544 3.835 -0.783 1.00 84.69 110 VAL A C 1
ATOM 828 O O . VAL A 1 110 ? -2.920 4.895 -0.830 1.00 84.69 110 VAL A O 1
ATOM 831 N N . GLY A 1 111 ? -4.640 3.693 -0.035 1.00 81.19 111 GLY A N 1
ATOM 832 C CA . GLY A 1 111 ? -5.192 4.774 0.783 1.00 81.19 111 GLY A CA 1
ATOM 833 C C . GLY A 1 111 ? -5.645 5.966 -0.066 1.00 81.19 111 GLY A C 1
ATOM 834 O O . GLY A 1 111 ? -6.483 5.819 -0.952 1.00 81.19 111 GLY A O 1
ATOM 835 N N . ASN A 1 112 ? -5.103 7.152 0.229 1.00 75.56 112 ASN A N 1
ATOM 836 C CA . ASN A 1 112 ? -5.371 8.389 -0.522 1.00 75.56 112 ASN A CA 1
ATOM 837 C C . ASN A 1 112 ? -4.236 8.772 -1.484 1.00 75.56 112 ASN A C 1
ATOM 839 O O . ASN A 1 112 ? -4.255 9.887 -2.009 1.00 75.56 112 ASN A O 1
ATOM 843 N N . ASN A 1 113 ? -3.238 7.907 -1.693 1.00 70.56 113 ASN A N 1
ATOM 844 C CA . ASN A 1 113 ? -2.275 8.167 -2.756 1.00 70.56 113 ASN A CA 1
ATOM 845 C C . ASN A 1 113 ? -2.992 8.017 -4.094 1.00 70.56 113 ASN A C 1
ATOM 847 O O . ASN A 1 113 ? -3.749 7.068 -4.283 1.00 70.56 113 ASN A O 1
ATOM 851 N N . GLY A 1 114 ? -2.815 8.996 -4.980 1.00 70.44 114 GLY A N 1
ATOM 852 C CA . GLY A 1 114 ? -3.403 8.971 -6.315 1.00 70.44 114 GLY A CA 1
ATOM 853 C C . GLY A 1 114 ? -2.955 7.748 -7.118 1.00 70.44 114 GLY A C 1
ATOM 854 O O . GLY A 1 114 ? -2.122 6.956 -6.670 1.00 70.44 114 GLY A O 1
ATOM 855 N N . SER A 1 115 ? -3.515 7.599 -8.319 1.00 79.69 115 SER A N 1
ATOM 856 C CA . SER A 1 115 ? -3.064 6.561 -9.250 1.00 79.69 115 SER A CA 1
ATOM 857 C C . SER A 1 115 ? -1.552 6.657 -9.483 1.00 79.69 115 SER A C 1
ATOM 859 O O . SER A 1 115 ? -0.958 7.730 -9.355 1.00 79.69 115 SER A O 1
ATOM 861 N N . TYR A 1 116 ? -0.933 5.543 -9.871 1.00 80.56 116 TYR A N 1
ATOM 862 C CA . TYR A 1 116 ? 0.452 5.540 -10.343 1.00 80.56 116 TYR A CA 1
ATOM 863 C C . TYR A 1 116 ? 0.599 6.126 -11.761 1.00 80.56 116 TYR A C 1
ATOM 865 O O . TYR A 1 116 ? 1.688 6.082 -12.331 1.00 80.56 116 TYR A O 1
ATOM 873 N N . ASP A 1 117 ? -0.457 6.730 -12.306 1.00 72.94 117 ASP A N 1
ATOM 874 C CA . ASP A 1 117 ? -0.425 7.545 -13.520 1.00 72.94 117 ASP A CA 1
ATOM 875 C C . ASP A 1 117 ? 0.677 8.614 -13.387 1.00 72.94 117 ASP A C 1
ATOM 877 O O . ASP A 1 117 ? 0.806 9.273 -12.354 1.00 72.94 117 ASP A O 1
ATOM 881 N N . ASN A 1 118 ? 1.514 8.769 -14.415 1.00 72.00 118 ASN A N 1
ATOM 882 C CA . ASN A 1 118 ? 2.705 9.634 -14.401 1.00 72.00 118 ASN A CA 1
ATOM 883 C C . ASN A 1 118 ? 3.752 9.310 -13.315 1.00 72.00 118 ASN A C 1
ATOM 885 O O . ASN A 1 118 ? 4.588 10.156 -12.984 1.00 72.00 118 ASN A O 1
ATOM 889 N N . THR A 1 119 ? 3.749 8.095 -12.766 1.00 83.00 119 THR A N 1
ATOM 890 C CA . THR A 1 119 ? 4.855 7.612 -11.934 1.00 83.00 119 THR A CA 1
ATOM 891 C C . THR A 1 119 ? 5.997 7.134 -12.816 1.00 83.00 119 THR A C 1
ATOM 893 O O . THR A 1 119 ? 5.789 6.397 -13.784 1.00 83.00 119 THR A O 1
ATOM 896 N N . TYR A 1 120 ? 7.217 7.520 -12.457 1.00 84.62 120 TYR A N 1
ATOM 897 C CA . TYR A 1 120 ? 8.419 7.086 -13.149 1.00 84.62 120 TYR A CA 1
ATOM 898 C C . TYR A 1 120 ? 9.590 6.863 -12.195 1.00 84.62 120 TYR A C 1
ATOM 900 O O . TYR A 1 120 ? 9.647 7.399 -11.089 1.00 84.62 120 TYR A O 1
ATOM 908 N N . VAL A 1 121 ? 10.569 6.093 -12.658 1.00 87.88 121 VAL A N 1
ATOM 909 C CA . VAL A 1 121 ? 11.870 5.943 -12.005 1.00 87.88 121 VAL A CA 1
ATOM 910 C C . VAL A 1 121 ? 12.924 6.614 -12.870 1.00 87.88 121 VAL A C 1
ATOM 912 O O . VAL A 1 121 ? 13.098 6.241 -14.028 1.00 87.88 121 VAL A O 1
ATOM 915 N N . LYS A 1 122 ? 13.631 7.599 -12.316 1.00 85.62 122 LYS A N 1
ATOM 916 C CA . LYS A 1 122 ? 14.754 8.269 -12.976 1.00 85.62 122 LYS A CA 1
ATOM 917 C C . LYS A 1 122 ? 16.061 7.564 -12.631 1.00 85.62 122 LYS A C 1
ATOM 919 O O . LYS A 1 122 ? 16.308 7.240 -11.471 1.00 85.62 122 LYS A O 1
ATOM 924 N N . VAL A 1 123 ? 16.923 7.374 -13.621 1.00 84.31 123 VAL A N 1
ATOM 925 C CA . VAL A 1 123 ? 18.302 6.929 -13.405 1.00 84.31 123 VAL A CA 1
ATOM 926 C C . VAL A 1 123 ? 19.211 8.139 -13.294 1.00 84.31 123 VAL A C 1
ATOM 928 O O . VAL A 1 123 ? 19.236 8.982 -14.189 1.00 84.31 123 VAL A O 1
ATOM 931 N N . VAL A 1 124 ? 19.965 8.209 -12.201 1.00 80.56 124 VAL A N 1
ATOM 932 C CA . VAL A 1 124 ? 20.893 9.302 -11.902 1.00 80.56 124 VAL A CA 1
ATOM 933 C C . VAL A 1 124 ? 22.283 8.718 -11.683 1.00 80.56 124 VAL A C 1
ATOM 935 O O . VAL A 1 124 ? 22.440 7.729 -10.965 1.00 80.56 124 VAL A O 1
ATOM 938 N N . GLU A 1 125 ? 23.304 9.310 -12.298 1.00 75.12 125 GLU A N 1
ATOM 939 C CA . GLU A 1 125 ? 24.692 8.960 -11.994 1.00 75.12 125 GLU A CA 1
ATOM 940 C C . GLU A 1 125 ? 25.056 9.436 -10.579 1.00 75.12 125 GLU A C 1
ATOM 942 O O . GLU A 1 125 ? 24.759 10.563 -10.186 1.00 75.12 125 GLU A O 1
ATOM 947 N N . ASP A 1 126 ? 25.682 8.564 -9.788 1.00 68.31 126 ASP A N 1
ATOM 948 C CA . ASP A 1 126 ? 26.152 8.886 -8.445 1.00 68.31 126 ASP A CA 1
ATOM 949 C C . ASP A 1 126 ? 27.375 9.808 -8.518 1.00 68.31 126 ASP A C 1
ATOM 951 O O . ASP A 1 126 ? 28.444 9.427 -9.004 1.00 68.31 126 ASP A O 1
ATOM 955 N N . ASP A 1 127 ? 27.223 11.001 -7.955 1.00 64.94 127 ASP A N 1
ATOM 956 C CA . ASP A 1 127 ? 28.115 12.157 -8.023 1.00 64.94 127 ASP A CA 1
ATOM 957 C C . ASP A 1 127 ? 29.469 11.977 -7.306 1.00 64.94 127 ASP A C 1
ATOM 959 O O . ASP A 1 127 ? 30.317 12.871 -7.339 1.00 64.94 127 ASP A O 1
ATOM 963 N N . GLY A 1 128 ? 29.717 10.811 -6.698 1.00 61.75 128 GLY A N 1
ATOM 964 C CA . GLY A 1 128 ? 30.964 10.521 -5.982 1.00 61.75 128 GLY A CA 1
ATOM 965 C C . GLY A 1 128 ? 31.601 9.147 -6.208 1.00 61.75 128 GLY A C 1
ATOM 966 O O . GLY A 1 128 ? 32.756 8.970 -5.816 1.00 61.75 128 GLY A O 1
ATOM 967 N N . THR A 1 129 ? 30.911 8.173 -6.815 1.00 63.09 129 THR A N 1
ATOM 968 C CA . THR A 1 129 ? 31.454 6.803 -6.968 1.00 63.09 129 THR A CA 1
ATOM 969 C C . THR A 1 129 ? 31.341 6.210 -8.372 1.00 63.09 129 THR A C 1
ATOM 971 O O . THR A 1 129 ? 31.864 5.118 -8.601 1.00 63.09 129 THR A O 1
ATOM 974 N N . GLY A 1 130 ? 30.691 6.900 -9.318 1.00 66.56 130 GLY A N 1
ATOM 975 C CA . GLY A 1 130 ? 30.366 6.322 -10.629 1.00 66.56 130 GLY A CA 1
ATOM 976 C C . GLY A 1 130 ? 29.328 5.193 -10.548 1.00 66.56 130 GLY A C 1
ATOM 977 O O . GLY A 1 130 ? 29.178 4.424 -11.495 1.00 66.56 130 GLY A O 1
ATOM 978 N N . GLY A 1 131 ? 28.648 5.057 -9.405 1.00 70.31 131 GLY A N 1
ATOM 979 C CA . GLY A 1 131 ? 27.489 4.188 -9.245 1.00 70.31 131 GLY A CA 1
ATOM 980 C C . GLY A 1 131 ? 26.255 4.743 -9.958 1.00 70.31 131 GLY A C 1
ATOM 981 O O . GLY A 1 131 ? 26.216 5.901 -10.356 1.00 70.31 131 GLY A O 1
ATOM 982 N N . ILE A 1 132 ? 25.228 3.911 -10.101 1.00 80.31 132 ILE A N 1
ATOM 983 C CA . ILE A 1 132 ? 23.941 4.294 -10.689 1.00 80.31 132 ILE A CA 1
ATOM 984 C C . ILE A 1 132 ? 22.888 4.300 -9.577 1.00 80.31 132 ILE A C 1
ATOM 986 O O . ILE A 1 132 ? 22.746 3.311 -8.852 1.00 80.31 132 ILE A O 1
ATOM 990 N N . LYS A 1 133 ? 22.147 5.401 -9.438 1.00 85.00 133 LYS A N 1
ATOM 991 C CA . LYS A 1 133 ? 21.003 5.545 -8.529 1.00 85.00 133 LYS A CA 1
ATOM 992 C C . LYS A 1 133 ? 19.697 5.497 -9.317 1.00 85.00 133 LYS A C 1
ATOM 994 O O . LYS A 1 133 ? 19.634 5.922 -10.465 1.00 85.00 133 LYS A O 1
ATOM 999 N N . PHE A 1 134 ? 18.660 4.973 -8.672 1.00 87.50 134 PHE A N 1
ATOM 1000 C CA . PHE A 1 134 ? 17.301 4.900 -9.203 1.00 87.50 134 PHE A CA 1
ATOM 1001 C C . PHE A 1 134 ? 16.403 5.679 -8.250 1.00 87.50 134 PHE A C 1
ATOM 1003 O O . PHE A 1 134 ? 16.286 5.299 -7.084 1.00 87.50 134 PHE A O 1
ATOM 1010 N N . GLU A 1 135 ? 15.828 6.772 -8.731 1.00 86.38 135 GLU A N 1
ATOM 1011 C CA . GLU A 1 135 ? 14.986 7.680 -7.960 1.00 86.38 135 GLU A CA 1
ATOM 1012 C C . GLU A 1 135 ? 13.534 7.510 -8.393 1.00 86.38 135 GLU A C 1
ATOM 1014 O O . GLU A 1 135 ? 13.173 7.817 -9.530 1.00 86.38 135 GLU A O 1
ATOM 1019 N N . PHE A 1 136 ? 12.705 6.996 -7.488 1.00 88.38 136 PHE A N 1
ATOM 1020 C CA . PHE A 1 136 ? 11.270 6.882 -7.698 1.00 88.38 136 PHE A CA 1
ATOM 1021 C C . PHE A 1 136 ? 10.600 8.253 -7.567 1.00 88.38 136 PHE A C 1
ATOM 1023 O O . PHE A 1 136 ? 10.871 9.006 -6.629 1.00 88.38 136 PHE A O 1
ATOM 1030 N N . ASN A 1 137 ? 9.706 8.572 -8.498 1.00 84.00 137 ASN A N 1
ATOM 1031 C CA . ASN A 1 137 ? 8.910 9.786 -8.466 1.00 84.00 137 ASN A CA 1
ATOM 1032 C C . ASN A 1 137 ? 7.460 9.467 -8.837 1.00 84.00 137 ASN A C 1
ATOM 1034 O O . ASN A 1 137 ? 7.172 9.034 -9.951 1.00 84.00 137 ASN A O 1
ATOM 1038 N N . GLN A 1 138 ? 6.552 9.707 -7.896 1.00 77.69 138 GLN A N 1
ATOM 1039 C CA . GLN A 1 138 ? 5.118 9.696 -8.143 1.00 77.69 138 GLN A CA 1
ATOM 1040 C C . GLN A 1 138 ? 4.647 11.146 -8.228 1.00 77.69 138 GLN A C 1
ATOM 1042 O O . GLN A 1 138 ? 4.578 11.850 -7.216 1.00 77.69 138 GLN A O 1
ATOM 1047 N N . ASN A 1 139 ? 4.316 11.596 -9.436 1.00 63.41 139 ASN A N 1
ATOM 1048 C CA . ASN A 1 139 ? 3.759 12.923 -9.628 1.00 63.41 139 ASN A CA 1
ATOM 1049 C C . ASN A 1 139 ? 2.264 12.850 -9.306 1.00 63.41 139 ASN A C 1
ATOM 1051 O O . ASN A 1 139 ? 1.463 12.453 -10.147 1.00 63.41 139 ASN A O 1
ATOM 1055 N N . ALA A 1 140 ? 1.889 13.162 -8.064 1.00 49.41 140 ALA A N 1
ATOM 1056 C CA . ALA A 1 140 ? 0.494 13.134 -7.643 1.00 49.41 140 ALA A CA 1
ATOM 1057 C C . ALA A 1 140 ? -0.347 14.028 -8.571 1.00 49.41 140 ALA A C 1
ATOM 1059 O O . ALA A 1 140 ? -0.238 15.258 -8.527 1.00 49.41 140 ALA A O 1
ATOM 1060 N N . SER A 1 141 ? -1.185 13.418 -9.416 1.00 43.81 141 SER A N 1
ATOM 1061 C CA . SER A 1 141 ? -2.210 14.142 -10.161 1.00 43.81 141 SER A CA 1
ATOM 1062 C C . SER A 1 141 ? -3.153 14.759 -9.131 1.00 43.81 141 SER A C 1
ATOM 1064 O O . SER A 1 141 ? -3.907 14.048 -8.463 1.00 43.81 141 SER A O 1
ATOM 1066 N N . SER A 1 142 ? -3.012 16.068 -8.933 1.00 37.12 142 SER A N 1
ATOM 1067 C CA . SER A 1 142 ? -3.845 16.863 -8.027 1.00 37.12 142 SER A CA 1
ATOM 1068 C C . SER A 1 142 ? -5.304 16.853 -8.465 1.00 37.12 142 SER A C 1
ATOM 1070 O O . SER A 1 142 ? -5.536 16.935 -9.692 1.00 37.12 142 SER A O 1
#

InterPro domains:
  IPR012902 Prokaryotic N-terminal methylation site [PF07963] (10-34)
  IPR012902 Prokaryotic N-terminal methylation site [PS00409] (13-33)
  IPR012902 Prokaryotic N-terminal methylation site [TIGR02532] (12-35)
  IPR045584 Pilin-like [SSF54523] (15-134)

Secondary structure (DSSP, 8-state):
-THHHHHHHTT--PPPHHHHHHHHHHHHHHHHHHHHHHHHHHHHHHHHHHHHHHHHHHHHHHHHHHTT---B-S-SS--TT------S-EEEEHHHHHHTTS-SSPPPP-TT---STTEEEEEEE-TTTS-EEEEEEE----

pLDDT: mean 79.09, std 16.12, range [37.12, 97.69]

Solvent-accessible surface area (backbone atoms only — not comparable to full-atom values): 8613 Å² total; per-residue (Å²): 124,70,73,64,62,64,56,60,70,74,64,66,82,71,83,52,72,66,62,56,50,55,52,54,52,54,50,49,58,50,50,69,53,47,54,62,53,51,52,52,52,51,54,50,51,36,53,52,51,47,52,50,51,51,51,52,54,48,50,25,43,52,52,38,48,77,72,71,54,66,45,67,60,95,60,96,75,74,65,87,85,60,76,60,80,95,72,90,59,44,37,38,39,52,66,58,34,32,76,73,63,56,31,98,59,81,72,81,59,46,85,87,51,51,64,59,61,76,18,32,31,37,50,43,78,38,95,85,75,79,44,80,41,77,45,81,43,73,52,68,76,125

Sequence (142 aa):
MLKKLKKKFKQQKGFTLVELLAVIAILGIIVAIAVPTIGNIVSNSEEDALKANEELITNAARLAHVSGLTFSNNDTDVDVDNVTDAGDDNYYTVDHLVDAGFLDSVPDAVGNNGSYDNTYVKVVEDDGTGGIKFEFNQNASS

Mean predicted aligned error: 11.5 Å